Protein AF-A0A7H4PQN8-F1 (afdb_monomer_lite)

Organism: NCBI:txid1134687

Foldseek 3Di:
DDDDPPDDPPPDPVCPVVVVVVLCVVAVVVCVVVVVVQTRDPDPRHFQWDWDWDWAQCFDWDADPVRDIDTDRTDTHTAWIQGSNRIDGDPNVVVVVVDDD

Structure (mmCIF, N/CA/C/O backbone):
data_AF-A0A7H4PQN8-F1
#
_entry.id   AF-A0A7H4PQN8-F1
#
loop_
_atom_site.group_PDB
_atom_site.id
_atom_site.type_symbol
_atom_site.label_atom_id
_atom_site.label_alt_id
_atom_site.label_comp_id
_atom_site.label_asym_id
_atom_site.label_entity_id
_atom_site.label_seq_id
_atom_site.pdbx_PDB_ins_code
_atom_site.Cartn_x
_atom_site.Cartn_y
_atom_site.Cartn_z
_atom_site.occupancy
_atom_site.B_iso_or_equiv
_atom_site.auth_seq_id
_atom_site.auth_comp_id
_atom_site.auth_asym_id
_atom_site.auth_atom_id
_atom_site.pdbx_PDB_model_num
ATOM 1 N N . MET A 1 1 ? -16.068 -20.600 -19.557 1.00 33.69 1 MET A N 1
ATOM 2 C CA . MET A 1 1 ? -15.285 -19.482 -18.988 1.00 33.69 1 MET A CA 1
ATOM 3 C C . MET A 1 1 ? -15.699 -19.355 -17.529 1.00 33.69 1 MET A C 1
ATOM 5 O O . MET A 1 1 ? -16.831 -18.971 -17.275 1.00 33.69 1 MET A O 1
ATOM 9 N N . ARG A 1 2 ? -14.888 -19.845 -16.584 1.00 29.89 2 ARG A N 1
ATOM 10 C CA . ARG A 1 2 ? -15.234 -19.813 -15.154 1.00 29.89 2 ARG A CA 1
ATOM 11 C C . ARG A 1 2 ? -14.754 -18.485 -14.574 1.00 29.89 2 ARG A C 1
ATOM 13 O O . ARG A 1 2 ? -13.564 -18.202 -14.619 1.00 29.89 2 ARG A O 1
ATOM 20 N N . SER A 1 3 ? -15.703 -17.689 -14.090 1.00 31.78 3 SER A N 1
ATOM 21 C CA . SER A 1 3 ? -15.448 -16.513 -13.263 1.00 31.78 3 SER A CA 1
ATOM 22 C C . SER A 1 3 ? -14.800 -16.973 -11.958 1.00 31.78 3 SER A C 1
ATOM 24 O O . SER A 1 3 ? -15.368 -17.812 -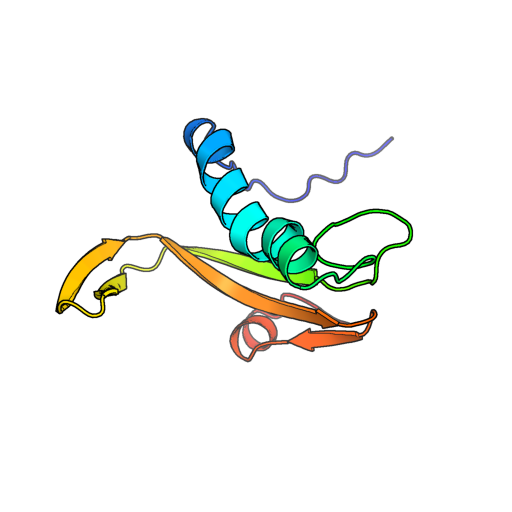11.257 1.00 31.78 3 SER A O 1
ATOM 26 N N . LEU A 1 4 ? -13.603 -16.473 -11.660 1.00 32.38 4 LEU A N 1
ATOM 27 C CA . LEU A 1 4 ? -13.040 -16.533 -1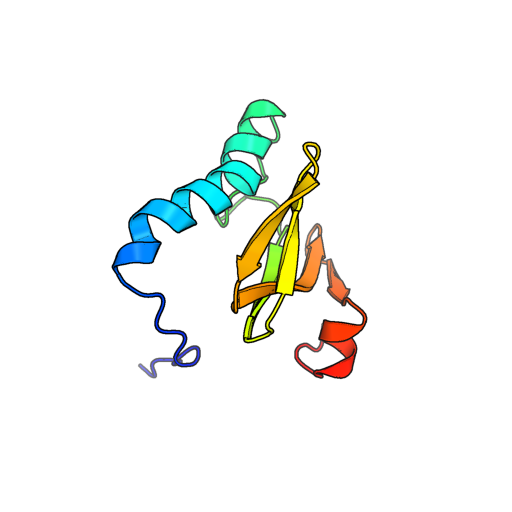0.318 1.00 32.38 4 LEU A CA 1
ATOM 28 C C . LEU A 1 4 ? -13.640 -15.354 -9.555 1.00 32.38 4 LEU A C 1
ATOM 30 O O . LEU A 1 4 ? -13.242 -14.208 -9.755 1.00 32.38 4 LEU A O 1
ATOM 34 N N . ALA A 1 5 ? -14.640 -15.645 -8.726 1.00 32.53 5 ALA A N 1
ATOM 35 C CA . ALA A 1 5 ? -15.101 -14.718 -7.709 1.00 32.53 5 ALA A CA 1
ATOM 36 C C . ALA A 1 5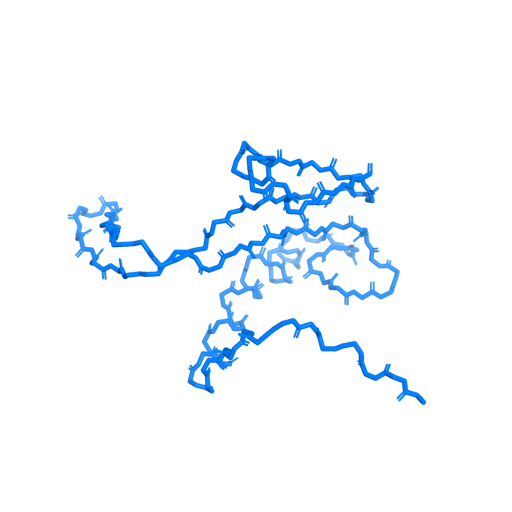 ? -13.965 -14.548 -6.689 1.00 32.53 5 ALA A C 1
ATOM 38 O O . ALA A 1 5 ? -13.741 -15.407 -5.839 1.00 32.53 5 ALA A O 1
ATOM 39 N N . LEU A 1 6 ? -13.204 -13.461 -6.825 1.00 38.00 6 LEU A N 1
ATOM 40 C CA . LEU A 1 6 ? -12.497 -12.863 -5.697 1.00 38.00 6 LEU A CA 1
ATOM 41 C C . LEU A 1 6 ? -13.583 -12.445 -4.697 1.00 38.00 6 LEU A C 1
ATOM 43 O O . LEU A 1 6 ? -14.523 -11.759 -5.093 1.00 38.00 6 LEU A O 1
ATOM 47 N N . GLY A 1 7 ? -13.491 -12.957 -3.468 1.00 36.03 7 GLY A N 1
ATOM 48 C CA . GLY A 1 7 ? -14.544 -12.931 -2.450 1.00 36.03 7 GLY A CA 1
ATOM 49 C C . GLY A 1 7 ? -15.229 -11.580 -2.232 1.00 36.03 7 GLY A C 1
ATOM 50 O O . GLY A 1 7 ? -14.671 -10.519 -2.508 1.00 36.03 7 GLY A O 1
ATOM 51 N N . ASP A 1 8 ? -16.457 -11.659 -1.723 1.00 35.19 8 ASP A N 1
ATOM 52 C CA . ASP A 1 8 ? -17.418 -10.569 -1.548 1.00 35.19 8 ASP A CA 1
ATOM 53 C C . ASP A 1 8 ? -16.922 -9.457 -0.602 1.00 35.19 8 ASP A C 1
ATOM 55 O O . ASP A 1 8 ? -17.355 -9.328 0.542 1.00 35.19 8 ASP A O 1
ATOM 59 N N . VAL A 1 9 ? -16.017 -8.604 -1.078 1.00 47.69 9 VAL A N 1
ATOM 60 C CA . VAL A 1 9 ? -15.768 -7.289 -0.483 1.00 47.69 9 VAL A CA 1
ATOM 61 C C . VAL A 1 9 ? -16.614 -6.280 -1.249 1.00 47.69 9 VAL A C 1
ATOM 63 O O . VAL A 1 9 ? -16.171 -5.677 -2.227 1.00 47.69 9 VAL A O 1
ATOM 66 N N . GLU A 1 10 ? -17.857 -6.080 -0.811 1.00 43.44 10 GLU A N 1
ATOM 67 C CA . GLU A 1 10 ? -18.659 -4.949 -1.278 1.00 43.44 10 GLU A CA 1
ATOM 68 C C . GLU A 1 10 ? -18.037 -3.643 -0.763 1.00 43.44 10 GLU A C 1
ATOM 70 O O . GLU A 1 10 ? -18.284 -3.197 0.358 1.00 43.44 10 GLU A O 1
ATOM 75 N N . ILE A 1 11 ? -17.216 -2.998 -1.594 1.00 53.22 11 ILE A N 1
ATOM 76 C CA . ILE A 1 11 ? -16.797 -1.616 -1.354 1.00 53.22 11 ILE A CA 1
ATOM 77 C C . ILE A 1 11 ? -18.041 -0.739 -1.565 1.00 53.22 11 ILE A C 1
ATOM 79 O O . ILE A 1 11 ? -18.571 -0.703 -2.677 1.00 53.22 11 ILE A O 1
ATOM 83 N N . PRO A 1 12 ? -18.548 -0.001 -0.561 1.00 55.69 12 PRO A N 1
ATOM 84 C CA . PRO A 1 12 ? -19.774 0.767 -0.742 1.00 55.69 12 PRO A CA 1
ATOM 85 C C . PRO A 1 12 ? -19.620 1.818 -1.854 1.00 55.69 12 PRO A C 1
ATOM 87 O O . PRO A 1 12 ? -18.574 2.459 -1.987 1.00 55.69 12 PRO A O 1
ATOM 90 N N . ARG A 1 13 ? -20.667 2.069 -2.653 1.00 58.88 13 ARG A N 1
ATOM 91 C CA . ARG A 1 13 ? -20.599 3.033 -3.779 1.00 58.88 13 ARG A CA 1
ATOM 92 C C . ARG A 1 13 ? -20.126 4.433 -3.362 1.00 58.88 13 ARG A C 1
ATOM 94 O O . ARG A 1 13 ? -19.412 5.090 -4.111 1.00 58.88 13 ARG A O 1
ATOM 101 N N . HIS A 1 14 ? -20.430 4.858 -2.135 1.00 58.88 14 HIS A N 1
ATOM 102 C CA . HIS A 1 14 ? -19.979 6.144 -1.591 1.00 58.88 14 HIS A CA 1
ATOM 103 C C . HIS A 1 14 ? -18.471 6.200 -1.243 1.00 58.88 14 HIS A C 1
ATOM 105 O O . HIS A 1 14 ? -17.938 7.289 -1.029 1.00 58.88 14 HIS A O 1
ATOM 111 N N . TRP A 1 15 ? -17.770 5.059 -1.218 1.00 54.03 15 TRP A N 1
ATOM 112 C CA . TRP A 1 15 ? -16.311 4.957 -1.046 1.00 54.03 15 TRP A CA 1
ATOM 113 C C . TRP A 1 15 ? -15.563 5.094 -2.378 1.00 54.03 15 TRP A C 1
ATOM 115 O O . TRP A 1 15 ? -14.425 5.554 -2.389 1.00 54.03 15 TRP A O 1
ATOM 125 N N . HIS A 1 16 ? -16.205 4.799 -3.513 1.00 57.03 16 HIS A N 1
ATOM 126 C CA . HIS A 1 16 ? -15.543 4.749 -4.822 1.00 57.03 16 HIS A CA 1
ATOM 127 C C . HIS A 1 16 ? -14.861 6.072 -5.214 1.00 57.03 16 HIS A C 1
ATOM 129 O O . HIS A 1 16 ? -13.777 6.054 -5.784 1.00 57.03 16 HIS A O 1
ATOM 135 N N . GLY A 1 17 ? -15.445 7.226 -4.865 1.00 57.31 17 GLY A N 1
ATOM 136 C CA . GLY A 1 17 ? -14.867 8.541 -5.177 1.00 57.31 17 GLY A CA 1
ATOM 137 C C . GLY A 1 17 ? -13.902 9.105 -4.123 1.00 57.31 17 GLY A C 1
ATOM 138 O O . GLY A 1 17 ? -13.072 9.949 -4.452 1.00 57.31 17 GLY A O 1
ATOM 139 N N . ARG A 1 18 ? -13.997 8.681 -2.853 1.00 60.06 18 ARG A N 1
ATOM 140 C CA . ARG A 1 18 ? -13.150 9.200 -1.755 1.00 60.06 18 ARG A CA 1
ATOM 141 C C . ARG A 1 18 ? -11.952 8.303 -1.458 1.00 60.06 18 ARG A C 1
ATOM 143 O O . ARG A 1 18 ? -10.858 8.813 -1.249 1.00 60.06 18 ARG A O 1
ATOM 150 N N . CYS A 1 19 ? -12.133 6.988 -1.505 1.00 60.38 19 CYS A N 1
ATOM 151 C CA . CYS A 1 19 ? -11.071 6.018 -1.233 1.00 60.38 19 CYS A CA 1
ATOM 152 C C . CYS A 1 19 ? -10.077 5.926 -2.380 1.00 60.38 19 CYS A C 1
ATOM 154 O O . CYS A 1 19 ? -8.888 5.778 -2.125 1.00 60.38 19 CYS A O 1
ATOM 156 N N . ARG A 1 20 ? -10.543 6.134 -3.620 1.00 67.44 20 ARG A N 1
ATOM 157 C CA . ARG A 1 20 ? -9.665 6.324 -4.778 1.00 67.44 20 ARG A CA 1
ATOM 158 C C . ARG A 1 20 ? -8.650 7.439 -4.517 1.00 67.44 20 ARG A C 1
ATOM 160 O O . ARG A 1 20 ? -7.463 7.209 -4.670 1.00 67.44 20 ARG A O 1
ATOM 167 N N . ARG A 1 21 ? -9.093 8.598 -4.010 1.00 74.75 21 ARG A N 1
ATOM 168 C CA . ARG A 1 21 ? -8.190 9.727 -3.720 1.00 74.75 21 ARG A CA 1
ATOM 169 C C . ARG A 1 21 ? -7.160 9.414 -2.640 1.00 74.75 21 ARG A C 1
ATOM 171 O O . ARG A 1 21 ? -6.033 9.876 -2.752 1.00 74.75 21 ARG A O 1
ATOM 178 N N . PHE A 1 22 ? -7.536 8.665 -1.601 1.00 83.81 22 PHE A N 1
ATOM 179 C CA . PHE A 1 22 ? -6.589 8.259 -0.561 1.00 83.81 22 PHE A CA 1
ATOM 180 C C . PHE A 1 22 ? -5.515 7.327 -1.128 1.00 83.81 22 PHE A C 1
ATOM 182 O O . PHE A 1 22 ? -4.331 7.602 -0.957 1.00 83.81 22 PHE A O 1
ATOM 189 N N . ILE A 1 23 ? -5.926 6.280 -1.854 1.00 90.06 23 ILE A N 1
ATOM 190 C CA . ILE A 1 23 ? -4.992 5.340 -2.481 1.00 90.06 23 ILE A CA 1
ATOM 191 C C . ILE A 1 23 ? -4.102 6.060 -3.495 1.00 90.06 23 ILE A C 1
ATOM 193 O O . ILE A 1 23 ? -2.889 5.902 -3.430 1.00 90.06 23 ILE A O 1
ATOM 197 N N . ASP A 1 24 ? -4.658 6.908 -4.364 1.00 92.81 24 ASP A N 1
ATOM 198 C CA . ASP A 1 24 ? -3.881 7.678 -5.343 1.00 92.81 24 ASP A CA 1
ATOM 199 C C . ASP A 1 24 ? -2.865 8.604 -4.650 1.00 92.81 24 ASP A C 1
ATOM 201 O O . ASP A 1 24 ? -1.717 8.685 -5.081 1.00 92.81 24 ASP A O 1
ATOM 205 N N . CYS A 1 25 ? -3.247 9.251 -3.538 1.00 93.19 25 CYS A N 1
ATOM 206 C CA . CYS A 1 25 ? -2.359 10.114 -2.753 1.00 93.19 25 CYS A CA 1
ATOM 207 C C . CYS A 1 25 ? -1.117 9.366 -2.244 1.00 93.19 25 CYS A C 1
ATOM 209 O O . CYS A 1 25 ? -0.010 9.894 -2.321 1.00 93.19 25 CYS A O 1
ATOM 211 N N . VAL A 1 26 ? -1.289 8.123 -1.780 1.00 93.25 26 VAL A N 1
ATOM 212 C CA . VAL A 1 26 ? -0.196 7.298 -1.233 1.00 93.25 26 VAL A CA 1
ATOM 213 C C . VAL A 1 26 ? 0.466 6.376 -2.265 1.00 93.25 26 VAL A C 1
ATOM 215 O O . VAL A 1 26 ? 1.385 5.640 -1.917 1.00 93.25 26 VAL A O 1
ATOM 218 N N . THR A 1 27 ? 0.023 6.400 -3.527 1.00 95.94 27 THR A N 1
ATOM 219 C CA . THR A 1 27 ? 0.578 5.573 -4.612 1.00 95.94 27 THR A CA 1
ATOM 220 C C . THR A 1 27 ? 0.983 6.436 -5.806 1.00 95.94 27 THR A C 1
ATOM 222 O O . THR A 1 27 ? 2.100 6.949 -5.830 1.00 95.94 27 THR A O 1
ATOM 225 N N . ALA A 1 28 ? 0.096 6.633 -6.781 1.00 96.12 28 ALA A N 1
ATOM 226 C CA . ALA A 1 28 ? 0.375 7.328 -8.031 1.00 96.12 28 ALA A CA 1
ATOM 227 C C . ALA A 1 28 ? 0.892 8.761 -7.829 1.00 96.12 28 ALA A C 1
ATOM 229 O O . ALA A 1 28 ? 1.903 9.130 -8.423 1.00 96.12 28 ALA A O 1
ATOM 230 N N . ASN A 1 29 ? 0.247 9.551 -6.967 1.00 95.94 29 ASN A N 1
ATOM 231 C CA . ASN A 1 29 ? 0.626 10.948 -6.741 1.00 95.94 29 ASN A CA 1
ATOM 232 C C . ASN A 1 29 ? 1.972 11.048 -6.009 1.00 95.94 29 ASN A C 1
ATOM 234 O O . ASN A 1 29 ? 2.792 11.907 -6.327 1.00 95.94 29 ASN A O 1
ATOM 238 N N . ALA A 1 30 ? 2.225 10.152 -5.049 1.00 9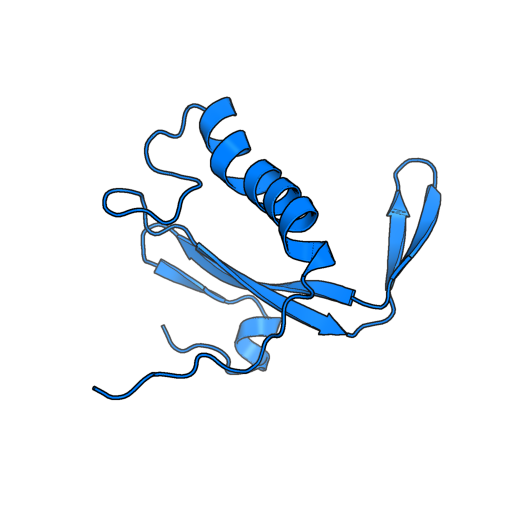6.31 30 ALA A N 1
ATOM 239 C CA . ALA A 1 30 ? 3.510 10.078 -4.361 1.00 96.31 30 ALA A CA 1
ATOM 240 C C . ALA A 1 30 ? 4.641 9.676 -5.323 1.00 96.31 30 ALA A C 1
ATOM 242 O O . ALA A 1 30 ? 5.706 10.294 -5.322 1.00 96.31 30 ALA A O 1
ATOM 243 N N . ALA A 1 31 ? 4.400 8.679 -6.181 1.00 97.69 31 ALA A N 1
ATOM 244 C CA . ALA A 1 31 ? 5.358 8.244 -7.192 1.00 97.69 31 ALA A CA 1
ATOM 245 C C . ALA A 1 31 ? 5.669 9.356 -8.203 1.00 97.69 31 ALA A C 1
ATOM 247 O O . ALA A 1 31 ? 6.835 9.575 -8.530 1.00 97.69 31 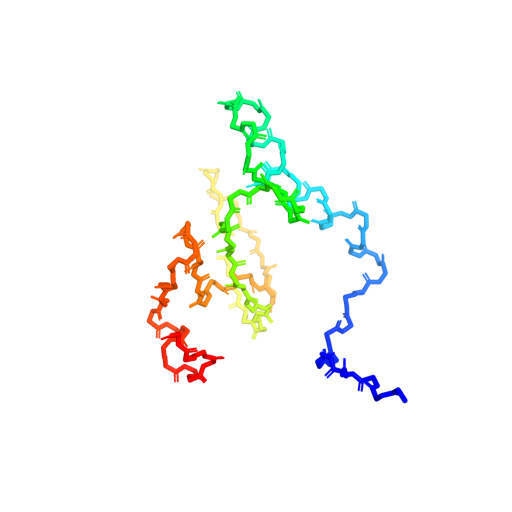ALA A O 1
ATOM 248 N N . GLU A 1 32 ? 4.655 10.104 -8.641 1.00 97.44 32 GLU A N 1
ATOM 249 C CA . GLU A 1 32 ? 4.826 11.268 -9.512 1.00 97.44 32 GLU A CA 1
ATOM 250 C C . GLU A 1 32 ? 5.659 12.366 -8.834 1.00 97.44 32 GLU A C 1
ATOM 252 O O . GLU A 1 32 ? 6.661 12.814 -9.397 1.00 97.44 32 GLU A O 1
ATOM 257 N N . GLY A 1 33 ? 5.318 12.737 -7.595 1.00 97.19 33 GLY A N 1
ATOM 258 C CA . GLY A 1 33 ? 6.050 13.747 -6.824 1.00 97.19 33 GLY A CA 1
ATOM 259 C C . GLY A 1 33 ? 7.525 13.395 -6.591 1.00 97.19 33 GLY A C 1
ATOM 260 O O . GLY A 1 33 ? 8.375 14.283 -6.550 1.00 97.19 33 GLY A O 1
ATOM 261 N N . LEU A 1 34 ? 7.843 12.099 -6.504 1.00 97.62 34 LEU A N 1
ATOM 262 C CA . LEU A 1 34 ? 9.203 11.575 -6.340 1.00 97.62 34 LEU A CA 1
ATOM 263 C C . LEU A 1 34 ? 9.887 11.181 -7.660 1.00 97.62 34 LEU A C 1
ATOM 265 O O . LEU A 1 34 ? 11.029 10.723 -7.633 1.00 97.62 34 LEU A O 1
ATOM 269 N N . ARG A 1 35 ? 9.230 11.367 -8.814 1.00 97.94 35 ARG A N 1
ATOM 270 C CA . ARG A 1 35 ? 9.731 10.992 -10.153 1.00 97.94 35 ARG A CA 1
ATOM 271 C C . ARG A 1 35 ? 10.079 9.501 -10.290 1.00 97.94 35 ARG A C 1
ATOM 273 O O . ARG A 1 35 ? 11.038 9.133 -10.966 1.00 97.94 35 ARG A O 1
ATOM 280 N N . LEU A 1 36 ? 9.287 8.632 -9.668 1.00 97.44 36 LEU A N 1
ATOM 281 C CA . LEU A 1 36 ? 9.428 7.177 -9.742 1.00 97.44 36 LEU A CA 1
ATOM 282 C C . LEU A 1 36 ? 8.648 6.642 -10.952 1.00 97.44 36 LEU A C 1
ATOM 284 O O . LEU A 1 36 ? 7.507 6.206 -10.825 1.00 97.44 36 LEU A O 1
ATOM 288 N N . SER A 1 37 ? 9.265 6.681 -12.136 1.00 94.94 37 SER A N 1
ATOM 289 C CA . SER A 1 37 ? 8.601 6.451 -13.434 1.00 94.94 37 SER A CA 1
ATOM 290 C C . SER A 1 37 ? 7.977 5.065 -13.641 1.00 94.94 37 SER A C 1
ATOM 292 O O . SER A 1 37 ? 7.163 4.908 -14.544 1.00 94.94 37 SER A O 1
ATOM 294 N N . HIS A 1 38 ? 8.337 4.076 -12.818 1.00 97.00 38 HIS A N 1
ATOM 295 C CA . HIS A 1 38 ? 7.842 2.696 -12.901 1.00 97.00 38 HIS A CA 1
ATOM 296 C C . HIS A 1 38 ? 7.177 2.226 -11.597 1.00 97.00 38 HIS A C 1
ATOM 298 O O . HIS A 1 38 ? 7.102 1.027 -11.348 1.00 97.00 38 HIS A O 1
ATOM 304 N N . LYS A 1 39 ? 6.704 3.142 -10.735 1.00 97.38 39 LYS A N 1
ATOM 305 C CA . LYS A 1 39 ? 6.069 2.799 -9.446 1.00 97.38 39 LYS A CA 1
ATOM 306 C C . LYS A 1 39 ? 4.729 3.506 -9.237 1.00 97.38 39 LYS A C 1
ATOM 308 O O . LYS A 1 39 ? 4.378 4.444 -9.945 1.00 97.38 39 LYS A O 1
ATOM 313 N N . GLY A 1 40 ? 3.980 3.049 -8.232 1.00 95.75 40 GLY A N 1
ATOM 314 C CA . GLY A 1 40 ? 2.738 3.687 -7.778 1.00 95.75 40 GLY A CA 1
ATOM 315 C C . GLY A 1 40 ? 1.491 3.356 -8.605 1.00 95.75 40 GLY A C 1
ATOM 316 O O . GLY A 1 40 ? 0.426 3.892 -8.314 1.00 95.75 40 GLY A O 1
ATOM 317 N N . ARG A 1 41 ? 1.594 2.481 -9.614 1.00 95.81 41 ARG A N 1
ATOM 318 C CA . ARG A 1 41 ? 0.470 2.022 -10.445 1.00 95.81 41 ARG A CA 1
ATOM 319 C C . ARG A 1 41 ? 0.554 0.514 -10.669 1.00 95.81 41 ARG A C 1
ATOM 321 O O . ARG A 1 41 ? 1.646 -0.033 -10.774 1.00 95.81 41 ARG A O 1
ATOM 328 N N . LEU A 1 42 ? -0.604 -0.139 -10.764 1.00 95.06 42 LEU A N 1
ATOM 329 C CA . LEU A 1 42 ? -0.717 -1.544 -11.164 1.00 95.06 42 LEU A CA 1
ATOM 330 C C . LEU A 1 42 ? -0.906 -1.619 -12.682 1.00 95.06 42 LEU A C 1
ATOM 332 O O . LEU A 1 42 ? -2.027 -1.741 -13.173 1.00 95.06 42 LEU A O 1
ATOM 336 N N . GLU A 1 43 ? 0.195 -1.492 -13.418 1.00 96.06 43 GLU A N 1
ATOM 337 C CA . GLU A 1 43 ? 0.218 -1.463 -14.883 1.00 96.06 43 GLU A CA 1
ATOM 338 C C . GLU A 1 43 ? 1.352 -2.343 -15.428 1.00 96.06 43 GLU A C 1
ATOM 340 O O . GLU A 1 43 ? 2.395 -2.515 -14.797 1.00 96.06 43 GLU A O 1
ATOM 345 N N . VAL A 1 44 ? 1.158 -2.923 -16.615 1.00 96.00 44 VAL A N 1
ATOM 346 C CA . VAL A 1 44 ? 2.202 -3.726 -17.271 1.00 96.00 44 VAL A CA 1
ATOM 347 C C . VAL A 1 44 ? 3.418 -2.842 -17.564 1.00 96.00 44 VAL A C 1
ATOM 349 O O . VAL A 1 44 ? 3.278 -1.758 -18.124 1.00 96.00 44 VAL A O 1
ATOM 352 N N . GLY A 1 45 ? 4.614 -3.318 -17.207 1.00 95.81 45 GLY A N 1
ATOM 353 C CA . GLY A 1 45 ? 5.871 -2.575 -17.371 1.00 95.81 45 GLY A CA 1
ATOM 354 C C . GLY A 1 45 ? 6.267 -1.706 -16.171 1.00 95.81 45 GLY A C 1
ATOM 355 O O . GLY A 1 45 ? 7.307 -1.050 -16.225 1.00 95.81 45 GLY A O 1
ATOM 356 N N . TYR A 1 46 ? 5.470 -1.705 -15.098 1.00 97.94 46 TYR A N 1
ATOM 357 C CA . TYR A 1 46 ? 5.842 -1.138 -13.800 1.00 97.94 46 TYR A CA 1
ATOM 358 C C . TYR A 1 46 ? 6.489 -2.206 -12.911 1.00 97.94 46 TYR A C 1
ATOM 360 O O . TYR A 1 46 ? 6.322 -3.409 -13.132 1.00 97.94 46 TYR A O 1
ATOM 368 N N . ASP A 1 47 ? 7.222 -1.758 -11.895 1.00 97.81 47 ASP A N 1
ATOM 369 C CA . ASP A 1 47 ? 7.804 -2.639 -10.892 1.00 97.81 47 ASP A CA 1
ATOM 370 C C . ASP A 1 47 ? 6.699 -3.384 -10.137 1.00 97.81 47 ASP A C 1
ATOM 372 O O . ASP A 1 47 ? 5.658 -2.817 -9.797 1.00 97.81 47 ASP A O 1
ATOM 376 N N . ALA A 1 48 ? 6.947 -4.659 -9.830 1.00 96.88 48 ALA A N 1
ATOM 377 C CA . ALA A 1 48 ? 6.047 -5.490 -9.036 1.00 96.88 48 ALA A CA 1
ATOM 378 C C . ALA A 1 48 ? 6.125 -5.118 -7.543 1.00 96.88 48 ALA A C 1
ATOM 380 O O . ALA A 1 48 ? 6.590 -5.905 -6.715 1.00 96.88 48 ALA A O 1
ATOM 381 N N . ASP A 1 49 ? 5.689 -3.899 -7.232 1.00 96.94 49 ASP A N 1
ATOM 382 C CA . ASP A 1 49 ? 5.551 -3.353 -5.889 1.00 96.94 49 ASP A CA 1
ATOM 383 C C . ASP A 1 49 ? 4.065 -3.286 -5.516 1.00 96.94 49 ASP A C 1
ATOM 385 O O . ASP A 1 49 ? 3.300 -2.507 -6.086 1.00 96.94 49 ASP A O 1
ATOM 389 N N . LEU A 1 50 ? 3.647 -4.110 -4.556 1.00 95.06 50 LEU A N 1
ATOM 390 C CA . LEU A 1 50 ? 2.266 -4.180 -4.081 1.00 95.06 50 LEU A CA 1
ATOM 391 C C . LEU A 1 50 ? 2.237 -4.162 -2.556 1.00 95.06 50 LEU A C 1
ATOM 393 O O . LEU A 1 50 ? 3.102 -4.749 -1.917 1.00 95.06 50 LEU A O 1
ATOM 397 N N . THR A 1 51 ? 1.193 -3.584 -1.973 1.00 94.06 51 THR A N 1
ATOM 398 C CA . THR A 1 51 ? 0.894 -3.755 -0.547 1.00 94.06 51 THR A CA 1
ATOM 399 C C . THR A 1 51 ? -0.514 -4.308 -0.414 1.00 94.06 51 THR A C 1
ATOM 401 O O . THR A 1 51 ? -1.467 -3.737 -0.945 1.00 94.06 51 THR A O 1
ATOM 404 N N . LEU A 1 52 ? -0.638 -5.441 0.269 1.00 92.69 52 LEU A N 1
ATOM 405 C CA . LEU A 1 52 ? -1.897 -6.128 0.512 1.00 92.69 52 LEU A CA 1
ATOM 406 C C . LEU A 1 52 ? -2.409 -5.746 1.896 1.00 92.69 52 LEU A C 1
ATOM 408 O O . LEU A 1 52 ? -1.686 -5.851 2.890 1.00 92.69 52 LEU A O 1
ATOM 412 N N . PHE A 1 53 ? -3.669 -5.328 1.948 1.00 91.56 53 PHE A N 1
ATOM 413 C CA . PHE A 1 53 ? -4.352 -4.955 3.177 1.00 91.56 53 PHE A CA 1
ATOM 414 C C . PHE A 1 53 ? -5.644 -5.746 3.324 1.00 91.56 53 PHE A C 1
ATOM 416 O O . PHE A 1 53 ? -6.302 -6.056 2.331 1.00 91.56 53 PHE A O 1
ATOM 423 N N . THR A 1 54 ? -6.047 -5.970 4.569 1.00 88.94 54 THR A N 1
ATOM 424 C CA . THR A 1 54 ? -7.441 -6.264 4.905 1.00 88.94 54 THR A CA 1
ATOM 425 C C . THR A 1 54 ? -8.111 -5.027 5.496 1.00 88.94 54 THR A C 1
ATOM 427 O O . THR A 1 54 ? -7.454 -4.158 6.076 1.00 88.94 54 THR A O 1
ATOM 430 N N . LEU A 1 55 ? -9.429 -4.938 5.339 1.00 89.44 55 LEU A N 1
ATOM 431 C CA . LEU A 1 55 ? -10.253 -3.953 6.029 1.00 89.44 55 LEU A CA 1
ATOM 432 C C . LEU A 1 55 ? -10.816 -4.607 7.292 1.00 89.44 55 LEU A C 1
ATOM 434 O O . LEU A 1 55 ? -11.842 -5.287 7.240 1.00 89.44 55 LEU A O 1
ATOM 438 N N . ALA A 1 56 ? -10.138 -4.411 8.418 1.00 89.19 56 ALA A N 1
ATOM 439 C CA . ALA A 1 56 ? -10.537 -5.007 9.684 1.00 89.19 56 ALA A CA 1
ATOM 440 C C . ALA A 1 56 ? -11.661 -4.205 10.349 1.00 89.19 56 ALA A C 1
ATOM 442 O O . ALA A 1 56 ? -11.670 -2.973 10.294 1.00 89.19 56 ALA A O 1
ATOM 443 N N . GLN A 1 57 ? -12.596 -4.915 10.982 1.00 92.75 57 GLN A N 1
ATOM 444 C CA . GLN A 1 57 ? -13.669 -4.340 11.795 1.00 92.75 57 GLN A CA 1
ATOM 445 C C . GLN A 1 57 ? -13.229 -4.322 13.259 1.00 92.75 57 GLN A C 1
ATOM 447 O O . GLN A 1 57 ? -13.510 -5.250 14.014 1.00 92.75 57 GLN A O 1
ATOM 452 N N . THR A 1 58 ? -12.496 -3.278 13.630 1.00 88.44 58 THR A N 1
ATOM 453 C CA . THR A 1 58 ? -11.882 -3.145 14.951 1.00 88.44 58 THR A CA 1
ATOM 454 C C . THR A 1 58 ? -12.144 -1.736 15.477 1.00 88.44 58 THR A C 1
ATOM 456 O O . THR A 1 58 ? -11.595 -0.786 14.906 1.00 88.44 58 THR A O 1
ATOM 459 N N . PRO A 1 59 ? -12.938 -1.573 16.554 1.00 94.06 59 PRO A N 1
ATOM 460 C CA . PRO A 1 59 ? -13.107 -0.285 17.220 1.00 94.06 59 PRO A CA 1
ATOM 461 C C . PRO A 1 59 ? -11.746 0.295 17.609 1.00 94.06 59 PRO A C 1
ATOM 463 O O . PRO A 1 59 ? -10.983 -0.326 18.349 1.00 94.06 59 PRO A O 1
ATOM 466 N N . THR A 1 60 ? -11.422 1.462 17.064 1.00 95.00 60 THR A N 1
ATOM 467 C CA . THR A 1 60 ? -10.108 2.093 17.180 1.00 95.00 60 THR A CA 1
ATOM 468 C C . THR A 1 60 ? -10.272 3.588 17.413 1.00 95.00 60 THR A C 1
ATOM 470 O O . THR A 1 60 ? -11.058 4.253 16.736 1.00 95.00 60 THR A O 1
ATOM 473 N N . VAL A 1 61 ? -9.482 4.127 18.343 1.00 96.31 61 VAL A N 1
ATOM 474 C CA . VAL A 1 61 ? -9.350 5.572 18.547 1.00 96.31 61 VAL A CA 1
ATOM 475 C C . VAL A 1 61 ? -8.134 6.061 17.772 1.00 96.31 61 VAL A C 1
ATOM 477 O O . VAL A 1 61 ? -7.014 5.630 18.042 1.00 96.31 61 VAL A O 1
ATOM 480 N N . LEU A 1 62 ? -8.351 6.955 16.813 1.00 94.81 62 LEU A N 1
ATOM 481 C CA . LEU A 1 62 ? -7.288 7.672 16.116 1.00 94.81 62 LEU A CA 1
ATOM 482 C C . LEU A 1 62 ? -7.076 9.011 16.817 1.00 94.81 62 LEU A C 1
ATOM 484 O O . LEU A 1 62 ? -8.050 9.715 17.075 1.00 94.81 62 LEU A O 1
ATOM 488 N N . VAL A 1 63 ? -5.826 9.348 17.127 1.00 96.38 63 VAL A N 1
ATOM 489 C CA . VAL A 1 63 ? -5.457 10.615 17.770 1.00 96.38 63 VAL A CA 1
ATOM 490 C C . VAL A 1 63 ? -4.487 11.356 16.859 1.00 96.38 63 VAL A C 1
ATOM 492 O O . VAL A 1 63 ? -3.507 10.759 16.408 1.00 96.38 63 VAL A O 1
ATOM 495 N N . ASP A 1 64 ? -4.769 12.622 16.564 1.00 95.69 64 ASP A N 1
ATOM 496 C CA . ASP A 1 64 ? -3.908 13.462 15.727 1.00 95.69 64 ASP A CA 1
ATOM 497 C C . ASP A 1 64 ? -2.844 14.234 16.534 1.00 95.69 64 ASP A C 1
ATOM 499 O O . ASP A 1 64 ? -2.656 14.021 17.737 1.00 95.69 64 ASP A O 1
ATOM 503 N N . ALA A 1 65 ? -2.090 15.102 15.853 1.00 96.62 65 ALA A N 1
ATOM 504 C CA . ALA A 1 65 ? -1.014 15.884 16.461 1.00 96.62 65 ALA A CA 1
ATOM 505 C C . ALA A 1 65 ? -1.539 16.949 17.442 1.00 96.62 65 ALA A C 1
ATOM 507 O O . ALA A 1 65 ? -0.863 17.288 18.417 1.00 96.62 65 ALA A O 1
ATOM 508 N N . GLU A 1 66 ? -2.758 17.431 17.217 1.00 97.50 66 GLU A N 1
ATOM 509 C CA . GLU A 1 66 ? -3.489 18.383 18.046 1.00 97.50 66 GLU A CA 1
ATOM 510 C C . GLU A 1 66 ? -4.189 17.712 19.245 1.00 97.50 66 GLU A C 1
ATOM 512 O O . GLU A 1 66 ? -4.755 18.400 20.098 1.00 97.50 66 GLU A O 1
ATOM 517 N N . LYS A 1 67 ? -4.056 16.381 19.380 1.00 95.25 67 LYS A N 1
ATOM 518 C CA . LYS A 1 67 ? -4.698 15.517 20.387 1.00 95.25 67 LYS A CA 1
ATOM 519 C C . LYS A 1 67 ? -6.214 15.409 20.231 1.00 95.25 67 LYS A C 1
ATOM 521 O O . LYS A 1 67 ? -6.891 14.960 21.164 1.00 95.25 67 LYS A O 1
ATOM 526 N N . GLU A 1 68 ? -6.757 15.774 19.077 1.00 97.44 68 GLU A N 1
ATOM 527 C CA . GLU A 1 68 ? -8.147 15.481 18.764 1.00 97.44 68 GLU A CA 1
ATOM 528 C C . GLU A 1 68 ? -8.301 13.980 18.509 1.00 97.44 68 GLU A C 1
ATOM 530 O O . GLU A 1 68 ? -7.396 13.303 18.017 1.00 97.44 68 GLU A O 1
ATOM 535 N N . SER A 1 69 ? -9.441 13.429 18.925 1.00 97.31 69 SER A N 1
ATOM 536 C CA . SER A 1 69 ? -9.710 11.993 18.855 1.00 97.31 69 SER A CA 1
ATOM 537 C C . SER A 1 69 ? -10.880 11.704 17.925 1.00 97.31 69 SER A C 1
ATOM 539 O O . SER A 1 69 ? -11.941 12.318 18.038 1.00 97.31 69 SER A O 1
ATOM 541 N N . LEU A 1 70 ? -10.713 10.705 17.063 1.00 96.31 70 LEU A N 1
ATOM 542 C CA . LEU A 1 70 ? -11.747 10.182 16.178 1.00 96.31 70 LEU A CA 1
ATOM 543 C C . LEU A 1 70 ? -11.969 8.694 16.460 1.00 96.31 70 LEU A C 1
ATOM 545 O O . LEU A 1 70 ? -11.028 7.903 16.452 1.00 96.31 70 LEU A O 1
ATOM 549 N N . GLN A 1 71 ? -13.227 8.309 16.670 1.00 96.81 71 GLN A N 1
ATOM 550 C CA . GLN A 1 71 ? -13.633 6.905 16.754 1.00 96.81 71 GLN A CA 1
ATOM 551 C C . GLN A 1 71 ? -13.875 6.346 15.349 1.00 96.81 71 GLN A C 1
ATOM 553 O O . GLN A 1 71 ? -14.548 6.980 14.533 1.00 96.81 71 GLN A O 1
ATOM 558 N N . THR A 1 72 ? -13.355 5.152 15.074 1.00 94.00 72 THR A N 1
ATOM 559 C CA . THR A 1 72 ? -13.644 4.393 13.851 1.00 94.00 72 THR A CA 1
ATOM 560 C C . THR A 1 72 ? -13.813 2.916 14.168 1.00 94.00 72 THR A C 1
ATOM 562 O O . THR A 1 72 ? -13.112 2.371 15.014 1.00 94.00 72 THR A O 1
ATOM 565 N N . ASP A 1 73 ? -14.692 2.249 13.429 1.00 94.44 73 ASP A N 1
ATOM 566 C CA . ASP A 1 73 ? -14.891 0.800 13.531 1.00 94.44 73 ASP A CA 1
ATOM 567 C C . ASP A 1 73 ? -14.144 0.035 12.435 1.00 94.44 73 ASP A C 1
ATOM 569 O O . ASP A 1 73 ? -14.225 -1.190 12.363 1.00 94.44 73 ASP A O 1
ATOM 573 N N . LYS A 1 74 ? -13.454 0.746 11.532 1.00 89.62 74 LYS A N 1
ATOM 574 C CA . LYS A 1 74 ? -12.726 0.151 10.408 1.00 89.62 74 LYS A CA 1
ATOM 575 C C . LYS A 1 74 ? -11.328 0.726 10.265 1.00 89.62 74 LYS A C 1
ATOM 577 O O . LYS A 1 74 ? -11.154 1.947 10.278 1.00 89.62 74 LYS A O 1
ATOM 582 N N . ILE A 1 75 ? -10.362 -0.162 10.044 1.00 90.81 75 ILE A N 1
ATOM 583 C CA . ILE A 1 75 ? -8.954 0.172 9.811 1.00 90.81 75 ILE A CA 1
ATOM 584 C C . ILE A 1 75 ? -8.377 -0.676 8.671 1.00 90.81 75 ILE A C 1
ATOM 586 O O . ILE A 1 75 ? -8.781 -1.822 8.466 1.00 90.81 75 ILE A O 1
ATOM 590 N N . LEU A 1 76 ? -7.432 -0.112 7.916 1.00 89.81 76 LEU A N 1
ATOM 591 C CA . LEU A 1 76 ? -6.632 -0.871 6.953 1.00 89.81 76 LEU A CA 1
ATOM 592 C C . LEU A 1 76 ? -5.466 -1.523 7.696 1.00 89.81 76 LEU A C 1
ATOM 594 O O . LEU A 1 76 ? -4.618 -0.818 8.240 1.00 89.81 76 LEU A O 1
ATOM 598 N N . LEU A 1 77 ? -5.415 -2.854 7.703 1.00 90.75 77 LEU A N 1
ATOM 599 C CA . LEU A 1 77 ? -4.318 -3.615 8.300 1.00 90.75 77 LEU A CA 1
ATOM 600 C C . LEU A 1 77 ? -3.425 -4.200 7.202 1.00 90.75 77 LEU A C 1
ATOM 602 O O . LEU A 1 77 ? -3.938 -4.924 6.345 1.00 90.75 77 LEU A O 1
ATOM 606 N N . PRO A 1 78 ? -2.112 -3.902 7.190 1.00 92.00 78 PRO A N 1
ATOM 607 C CA . PRO A 1 78 ? -1.192 -4.481 6.221 1.00 92.00 78 PRO A CA 1
ATOM 608 C C . PRO A 1 78 ? -0.953 -5.960 6.529 1.00 92.00 78 PRO A C 1
ATOM 610 O O . PRO A 1 78 ? -0.576 -6.325 7.644 1.00 92.00 78 PRO A O 1
ATOM 613 N N . LEU A 1 79 ? -1.123 -6.807 5.519 1.00 93.00 79 LEU A N 1
ATOM 614 C CA . LEU A 1 79 ? -0.868 -8.245 5.618 1.00 93.00 79 LEU A CA 1
ATOM 615 C C . LEU A 1 79 ? 0.447 -8.634 4.943 1.00 93.00 79 LEU A C 1
ATOM 617 O O . LEU A 1 79 ? 1.200 -9.461 5.453 1.00 93.00 79 LEU A O 1
ATOM 621 N N . ALA A 1 80 ? 0.740 -8.026 3.795 1.00 94.06 80 ALA A N 1
ATOM 622 C CA . ALA A 1 80 ? 1.947 -8.321 3.044 1.00 94.06 80 ALA A CA 1
ATOM 623 C C . ALA A 1 80 ? 2.378 -7.139 2.177 1.00 94.06 80 ALA A C 1
ATOM 625 O O . ALA A 1 80 ? 1.569 -6.289 1.804 1.00 94.06 80 ALA A O 1
ATOM 626 N N . ALA A 1 81 ? 3.647 -7.139 1.796 1.00 94.88 81 ALA A N 1
ATOM 627 C CA . ALA A 1 81 ? 4.173 -6.324 0.718 1.00 94.88 81 ALA A CA 1
ATOM 628 C C . ALA A 1 81 ? 4.907 -7.216 -0.285 1.00 94.88 81 ALA A C 1
ATOM 630 O O . ALA A 1 81 ? 5.650 -8.116 0.093 1.00 94.88 81 ALA A O 1
ATOM 631 N N . VAL A 1 82 ? 4.728 -6.947 -1.569 1.00 94.94 82 VAL A N 1
ATOM 632 C CA . VAL A 1 82 ? 5.591 -7.442 -2.636 1.00 94.94 82 VAL A CA 1
ATOM 633 C C . VAL A 1 82 ? 6.492 -6.281 -3.022 1.00 94.94 82 VAL A C 1
ATOM 635 O O . VAL A 1 82 ? 5.996 -5.185 -3.259 1.00 94.94 82 VAL A O 1
ATOM 638 N N . ARG A 1 83 ? 7.805 -6.495 -3.058 1.00 95.12 83 ARG A N 1
ATOM 639 C CA . ARG A 1 83 ? 8.776 -5.492 -3.504 1.00 95.12 83 ARG A CA 1
ATOM 640 C C . ARG A 1 83 ? 9.669 -6.097 -4.567 1.00 95.12 83 ARG A C 1
ATOM 642 O O . ARG A 1 83 ? 10.358 -7.080 -4.288 1.00 95.12 83 ARG A O 1
ATOM 649 N N . ALA A 1 84 ? 9.666 -5.511 -5.760 1.00 94.44 84 ALA A N 1
ATOM 650 C CA . ALA A 1 84 ? 10.349 -6.036 -6.940 1.00 94.44 84 ALA A CA 1
ATOM 651 C C . ALA A 1 84 ? 10.063 -7.538 -7.160 1.00 94.44 84 ALA A C 1
ATOM 653 O O . ALA A 1 84 ? 10.967 -8.328 -7.424 1.00 94.44 84 ALA A O 1
ATOM 654 N N . GLY A 1 85 ? 8.802 -7.945 -6.976 1.00 94.31 85 GLY A N 1
ATOM 655 C CA . GLY A 1 85 ? 8.353 -9.332 -7.143 1.00 94.31 85 GLY A CA 1
ATOM 656 C C . GLY A 1 85 ? 8.633 -10.265 -5.960 1.00 94.31 85 GLY A C 1
ATOM 657 O O . GLY A 1 85 ? 8.199 -11.411 -5.992 1.00 94.31 85 GLY A O 1
ATOM 658 N N . LYS A 1 86 ? 9.311 -9.805 -4.901 1.00 95.31 86 LYS A N 1
ATOM 659 C CA . LYS A 1 86 ? 9.558 -10.603 -3.692 1.00 95.31 86 LYS A CA 1
ATOM 660 C C . LYS A 1 86 ? 8.528 -10.305 -2.604 1.00 95.31 86 LYS A C 1
ATOM 662 O O . LYS A 1 86 ? 8.375 -9.146 -2.226 1.00 95.31 86 LYS A O 1
ATOM 667 N N . GLY A 1 87 ? 7.872 -11.343 -2.085 1.00 93.19 87 GLY A N 1
ATOM 668 C CA . GLY A 1 87 ? 6.907 -11.249 -0.988 1.00 93.19 87 GLY A CA 1
ATOM 669 C C . GLY A 1 87 ? 7.551 -11.064 0.391 1.00 93.19 87 GLY A C 1
ATOM 670 O O . GLY A 1 87 ? 8.620 -11.603 0.681 1.00 93.19 87 GLY A O 1
ATOM 671 N N . TYR A 1 88 ? 6.878 -10.291 1.238 1.00 92.56 88 TYR A N 1
ATOM 672 C CA . TYR A 1 88 ? 7.216 -10.010 2.629 1.00 92.56 88 TYR A CA 1
ATOM 673 C C . TYR A 1 88 ? 5.922 -9.982 3.441 1.00 92.56 88 TYR A C 1
ATOM 675 O O . TYR A 1 88 ? 5.035 -9.178 3.156 1.00 92.56 88 TYR A O 1
ATOM 683 N N . LEU A 1 89 ? 5.809 -10.842 4.449 1.00 92.25 89 LEU A N 1
ATOM 684 C CA . LEU A 1 89 ? 4.642 -10.889 5.327 1.00 92.25 89 LEU A CA 1
ATOM 685 C C . LEU A 1 89 ? 4.826 -9.985 6.543 1.00 92.25 89 LEU A C 1
ATOM 687 O O . LEU A 1 89 ? 5.935 -9.841 7.060 1.00 92.25 89 LEU A O 1
ATOM 691 N N . THR A 1 90 ? 3.727 -9.405 7.021 1.00 90.62 90 THR A N 1
ATOM 692 C CA . THR A 1 90 ? 3.659 -8.894 8.394 1.00 90.62 90 THR A CA 1
ATOM 693 C C . THR A 1 90 ? 3.434 -10.059 9.364 1.00 90.62 90 THR A C 1
ATOM 695 O O . THR A 1 90 ? 3.075 -11.167 8.951 1.00 90.62 90 THR A O 1
ATOM 698 N N . GLU A 1 91 ? 3.618 -9.829 10.668 1.00 89.00 91 GLU A N 1
ATOM 699 C CA . GLU A 1 91 ? 3.258 -10.824 11.693 1.00 89.00 91 GLU A CA 1
ATOM 700 C C . GLU A 1 91 ? 1.784 -11.235 11.565 1.00 89.00 91 GLU A C 1
ATOM 702 O O . GLU A 1 91 ? 1.476 -12.425 11.551 1.00 89.00 91 GLU A O 1
ATOM 707 N N . GLN A 1 92 ? 0.893 -10.258 11.359 1.00 86.31 92 GLN A N 1
ATOM 708 C CA . GLN A 1 92 ? -0.533 -10.500 11.145 1.00 86.31 92 GLN A CA 1
ATOM 709 C C . GLN A 1 92 ? -0.792 -11.343 9.890 1.00 86.31 92 GLN A C 1
ATOM 711 O O . GLN A 1 92 ? -1.491 -12.349 9.962 1.00 86.31 92 GLN A O 1
ATOM 716 N N . GLY A 1 93 ? -0.201 -10.975 8.747 1.00 85.88 93 GLY A N 1
ATOM 717 C CA . GLY A 1 93 ? -0.375 -11.734 7.506 1.00 85.88 93 GLY A CA 1
ATOM 718 C C . GLY A 1 93 ? 0.153 -13.166 7.593 1.00 85.88 93 GLY A C 1
ATOM 719 O O . GLY A 1 93 ? -0.425 -14.066 6.986 1.00 85.88 93 GLY A O 1
ATOM 720 N N . SER A 1 94 ? 1.204 -13.389 8.389 1.00 86.31 94 SER A N 1
ATOM 721 C CA . SER A 1 94 ? 1.729 -14.730 8.672 1.00 86.31 94 SER A CA 1
ATOM 722 C C . SER A 1 94 ? 0.776 -15.534 9.560 1.00 86.31 94 SER A C 1
ATOM 724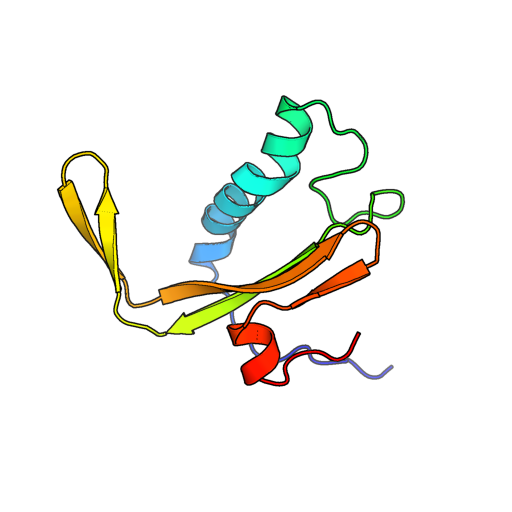 O O . SER A 1 94 ? 0.502 -16.697 9.279 1.00 86.31 94 SER A O 1
ATOM 726 N N . ALA A 1 95 ? 0.243 -14.916 10.618 1.00 84.50 95 ALA A N 1
ATOM 727 C CA . ALA A 1 95 ? -0.649 -15.572 11.573 1.00 84.50 95 ALA A CA 1
ATOM 728 C C . ALA A 1 95 ? -2.000 -15.973 10.956 1.00 84.50 95 ALA A C 1
ATOM 730 O O . ALA A 1 95 ? -2.574 -16.996 11.326 1.00 84.50 95 ALA A O 1
ATOM 731 N N . GLU A 1 96 ? -2.497 -15.194 9.994 1.00 80.88 96 GLU A N 1
ATOM 732 C CA . GLU A 1 96 ? -3.765 -15.466 9.309 1.00 80.88 96 GLU A CA 1
ATOM 733 C C . GLU A 1 96 ? -3.650 -16.537 8.201 1.00 80.88 96 GLU A C 1
ATOM 735 O O . GLU A 1 96 ? -4.661 -16.881 7.593 1.00 80.88 96 GLU A O 1
ATOM 740 N N . ASN A 1 97 ? -2.453 -17.100 7.945 1.00 65.25 97 ASN A N 1
ATOM 741 C CA . ASN A 1 97 ? -2.160 -18.019 6.825 1.00 65.25 97 ASN A CA 1
ATOM 742 C C . ASN A 1 97 ? -2.663 -17.494 5.467 1.00 65.25 97 ASN A C 1
ATOM 744 O O . ASN A 1 97 ? -3.062 -18.264 4.592 1.00 65.25 97 ASN A O 1
ATOM 748 N N . ALA A 1 98 ? -2.692 -16.171 5.300 1.00 62.78 98 ALA A N 1
ATOM 749 C CA . ALA A 1 98 ? -3.363 -15.547 4.168 1.00 62.78 98 ALA A CA 1
ATOM 750 C C . ALA A 1 98 ? -2.596 -15.729 2.844 1.00 62.78 98 ALA A C 1
ATOM 752 O O . ALA A 1 98 ? -3.200 -15.623 1.776 1.00 62.78 98 ALA A O 1
ATOM 753 N N . PHE A 1 99 ? -1.287 -16.010 2.897 1.00 69.25 99 PHE A N 1
ATOM 754 C CA . PHE A 1 99 ? -0.425 -16.107 1.718 1.00 69.25 99 PHE A CA 1
ATOM 755 C C . PHE A 1 99 ? 0.703 -17.132 1.904 1.00 69.25 99 PHE A C 1
ATOM 757 O O . PHE A 1 99 ? 1.271 -17.246 2.989 1.00 69.25 99 PHE A O 1
ATOM 764 N N . ASP A 1 100 ? 1.054 -17.806 0.809 1.00 65.38 100 ASP A N 1
ATOM 765 C CA . ASP A 1 100 ? 2.264 -18.616 0.625 1.00 65.38 100 ASP A CA 1
ATOM 766 C C . ASP A 1 100 ? 2.988 -18.047 -0.610 1.00 65.38 100 ASP A C 1
ATOM 768 O O . ASP A 1 100 ? 2.338 -17.829 -1.640 1.00 65.38 100 ASP A O 1
ATOM 772 N N . PHE A 1 101 ? 4.270 -17.689 -0.481 1.00 63.19 101 PHE A N 1
ATOM 773 C CA . PHE A 1 101 ? 5.044 -16.939 -1.489 1.00 63.19 101 PHE A CA 1
ATOM 774 C C . PHE A 1 101 ? 6.173 -17.773 -2.090 1.00 63.19 101 PHE A C 1
ATOM 776 O O . PHE A 1 101 ? 6.933 -18.383 -1.307 1.00 63.19 101 PHE A O 1
#

InterPro domains:
  IPR006680 Amidohydrolase-related [PF01979] (20-59)
  IPR011059 Metal-dependent hydrolase, composite domain superfamily [G3DSA:2.30.40.10] (16-97)
  IPR011059 Metal-dependent hydrolase, composite domain superfamily [SSF51338] (24-64)
  IPR020043 Deacetylase Atu3266-like [PTHR42717] (22-91)

Sequence (101 aa):
MRSLALGDVEIPRHWHGRCRRFIDCVTANAAEGLRLSHKGRLEVGYDADLTLFTLAQTPTVLVDAEKESLQTDKILLPLAAVRAGKGYLTEQGSAENAFDF

Radius of gyration: 16.21 Å; chains: 1; bounding box: 31×38×39 Å

Secondary structure (DSSP, 8-state):
------------GGGHHHHHHHHHHHTHHHHHHTT-TT-SS--TTS---EEEEEEEEEEEEEE-TT--EEEEEEEEEEEEEEETTEEEE-HHHHHTT----

pLDDT: mean 82.88, std 19.86, range [29.89, 97.94]